Protein AF-A0A552QTM5-F1 (afdb_monomer_lite)

Radius of gyration: 21.97 Å; chains: 1; bounding box: 41×39×56 Å

pLDDT: mean 70.12, std 20.81, range [35.16, 97.5]

Secondary structure (DSSP, 8-state):
--PPPPPPHHHHHHHHHHHHHHHHHS-GGG--HHHHHHHHHHHHHHTT------------S-PPPPTTT-PPPPBPTTSPBPPP-STTSPPTT-------PPP-

Structure (mmCIF, N/CA/C/O backbone):
data_AF-A0A552QTM5-F1
#
_entry.id   AF-A0A552QTM5-F1
#
loop_
_atom_site.group_PDB
_atom_site.id
_atom_site.type_symbol
_atom_site.label_atom_id
_atom_site.label_alt_id
_atom_site.label_comp_id
_atom_site.label_asym_id
_atom_site.label_entity_id
_atom_site.label_seq_id
_atom_site.pdbx_PDB_ins_code
_atom_site.Cartn_x
_atom_site.Cartn_y
_atom_site.Cartn_z
_atom_site.occupancy
_atom_site.B_iso_or_equiv
_atom_site.auth_seq_id
_atom_site.auth_comp_id
_atom_site.auth_asym_id
_atom_site.auth_atom_id
_atom_site.pdbx_PDB_model_num
ATOM 1 N N . MET A 1 1 ? 24.079 13.142 -15.003 1.00 42.62 1 MET A N 1
ATOM 2 C CA . MET A 1 1 ? 23.299 13.399 -13.773 1.00 42.62 1 MET A CA 1
ATOM 3 C C . MET A 1 1 ? 21.904 12.834 -13.983 1.00 42.62 1 MET A C 1
ATOM 5 O O . MET A 1 1 ? 21.129 13.426 -14.718 1.00 42.62 1 MET A O 1
ATOM 9 N N . THR A 1 2 ? 21.609 11.650 -13.451 1.00 56.47 2 THR A N 1
ATOM 10 C CA . THR A 1 2 ? 20.283 11.034 -13.612 1.00 56.47 2 THR A CA 1
ATOM 11 C C . THR A 1 2 ? 19.377 11.615 -12.534 1.00 56.47 2 THR A C 1
ATOM 13 O O . THR A 1 2 ? 19.566 11.317 -11.357 1.00 56.47 2 THR A O 1
ATOM 16 N N . GLY A 1 3 ? 18.450 12.496 -12.919 1.00 54.47 3 GLY A N 1
ATOM 17 C CA . GLY A 1 3 ? 17.392 12.961 -12.021 1.00 54.47 3 GLY A CA 1
ATOM 18 C C . GLY A 1 3 ? 16.557 11.784 -11.494 1.00 54.47 3 GLY A C 1
ATOM 19 O O . GLY A 1 3 ? 16.650 10.678 -12.040 1.00 54.47 3 GLY A O 1
ATOM 20 N N . PRO A 1 4 ? 15.757 11.982 -10.432 1.00 62.19 4 PRO A N 1
ATOM 21 C CA . PRO A 1 4 ? 14.877 10.932 -9.933 1.00 62.19 4 PRO A CA 1
ATOM 22 C C . PRO A 1 4 ? 14.018 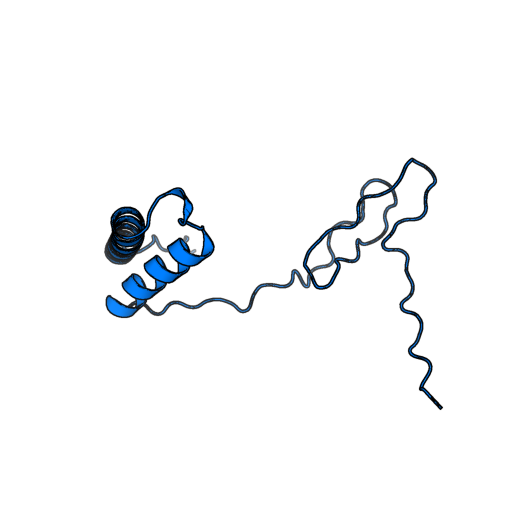10.415 -11.089 1.00 62.19 4 PRO A C 1
ATOM 24 O O . PRO A 1 4 ? 13.348 11.193 -11.770 1.00 62.19 4 PRO A O 1
ATOM 27 N N . ARG A 1 5 ? 14.089 9.105 -11.357 1.00 68.56 5 ARG A N 1
ATOM 28 C CA . ARG A 1 5 ? 13.262 8.496 -12.400 1.00 68.56 5 ARG A CA 1
ATOM 29 C C . ARG A 1 5 ? 11.796 8.706 -12.015 1.00 68.56 5 ARG A C 1
ATOM 31 O O . ARG A 1 5 ? 11.440 8.380 -10.880 1.00 68.56 5 ARG A O 1
ATOM 38 N N . PRO A 1 6 ? 10.962 9.247 -12.916 1.00 73.12 6 PRO A N 1
ATOM 39 C CA . PRO A 1 6 ? 9.547 9.408 -12.635 1.00 73.12 6 PRO A CA 1
ATOM 40 C C . PRO A 1 6 ? 8.933 8.040 -12.341 1.00 73.12 6 PRO A C 1
ATOM 42 O O . PRO A 1 6 ? 9.309 7.031 -12.945 1.00 73.12 6 PRO A O 1
ATOM 45 N N . PHE A 1 7 ? 8.006 8.009 -11.387 1.00 79.88 7 PHE A N 1
ATOM 46 C CA . PHE A 1 7 ? 7.298 6.784 -11.046 1.00 79.88 7 PHE A CA 1
ATOM 47 C C . PHE A 1 7 ? 6.505 6.310 -12.278 1.00 79.88 7 PHE A C 1
ATOM 49 O O . PHE A 1 7 ? 5.810 7.132 -12.884 1.00 79.88 7 PHE A O 1
ATOM 56 N N . PRO A 1 8 ? 6.604 5.035 -12.693 1.00 87.88 8 PRO A N 1
ATOM 57 C CA . PRO A 1 8 ? 5.931 4.566 -13.900 1.00 87.88 8 PRO A CA 1
ATOM 58 C C . PRO A 1 8 ? 4.410 4.772 -13.798 1.00 87.88 8 PRO A C 1
ATOM 60 O O . PRO A 1 8 ? 3.829 4.374 -12.784 1.00 87.88 8 PRO A O 1
ATOM 63 N N . PRO A 1 9 ? 3.730 5.321 -14.825 1.00 91.25 9 PRO A N 1
ATOM 64 C CA . PRO A 1 9 ? 2.282 5.558 -14.776 1.00 91.25 9 PRO A CA 1
ATOM 65 C C . PRO A 1 9 ? 1.464 4.303 -14.438 1.00 91.25 9 PRO A C 1
ATOM 67 O O . PRO A 1 9 ? 0.503 4.370 -13.677 1.00 91.25 9 PRO A O 1
ATOM 70 N N . ALA A 1 10 ? 1.892 3.138 -14.932 1.00 90.56 10 ALA A N 1
ATOM 71 C CA . ALA A 1 10 ? 1.255 1.856 -14.630 1.00 90.56 10 ALA A CA 1
ATOM 72 C C . ALA A 1 10 ? 1.355 1.466 -13.141 1.00 90.56 10 ALA A C 1
ATOM 74 O O . ALA A 1 10 ? 0.413 0.902 -12.589 1.00 90.56 10 ALA A O 1
ATOM 75 N N . ALA A 1 11 ? 2.456 1.809 -12.464 1.00 91.00 11 ALA A N 1
ATOM 76 C CA . ALA A 1 11 ? 2.596 1.583 -11.026 1.00 91.00 11 ALA A CA 1
ATOM 77 C C . ALA A 1 11 ? 1.680 2.520 -10.219 1.00 91.00 11 ALA A C 1
ATOM 79 O O . ALA A 1 11 ? 1.096 2.105 -9.220 1.00 91.00 11 ALA A O 1
ATOM 80 N N . VAL A 1 12 ? 1.501 3.767 -10.675 1.00 92.88 12 VAL A N 1
ATOM 81 C CA . VAL A 1 12 ? 0.544 4.714 -10.074 1.00 92.88 12 VAL A CA 1
ATOM 82 C C . VAL A 1 12 ? -0.890 4.196 -10.203 1.00 92.88 12 VAL A C 1
ATOM 84 O O . VAL A 1 12 ? -1.641 4.242 -9.232 1.00 92.88 12 VAL A O 1
ATOM 87 N N . ALA A 1 13 ? -1.258 3.652 -11.366 1.00 94.56 13 ALA A N 1
ATOM 88 C CA . ALA A 1 13 ? -2.579 3.067 -11.583 1.00 94.56 13 ALA A CA 1
ATOM 89 C C . ALA A 1 13 ? -2.841 1.860 -10.664 1.00 94.56 13 ALA A C 1
ATOM 91 O O . ALA A 1 13 ? -3.910 1.771 -10.065 1.00 94.56 13 ALA A O 1
ATOM 92 N N . ALA A 1 14 ? -1.856 0.970 -10.492 1.00 93.62 14 ALA A N 1
ATOM 93 C CA . ALA A 1 14 ? -1.967 -0.169 -9.578 1.00 93.62 14 ALA A CA 1
ATOM 94 C C . ALA A 1 14 ? -2.115 0.268 -8.107 1.00 93.62 14 ALA A C 1
ATOM 96 O O . ALA A 1 14 ? -2.944 -0.280 -7.382 1.00 93.62 14 ALA A O 1
ATOM 97 N N . LEU A 1 15 ? -1.363 1.290 -7.679 1.00 93.81 15 LEU A N 1
ATOM 98 C CA . LEU A 1 15 ? -1.501 1.890 -6.347 1.00 93.81 15 LEU A CA 1
ATOM 99 C C . LEU A 1 15 ? -2.902 2.470 -6.126 1.00 93.81 15 LEU A C 1
ATOM 101 O O . LEU A 1 15 ? -3.517 2.202 -5.096 1.00 93.81 15 LEU A O 1
ATOM 105 N N . ALA A 1 16 ? -3.403 3.253 -7.085 1.00 95.69 16 ALA A N 1
ATOM 106 C CA . ALA A 1 16 ? -4.731 3.852 -7.005 1.00 95.69 16 ALA A CA 1
ATOM 107 C C . ALA A 1 16 ? -5.820 2.774 -6.917 1.00 95.69 16 ALA A C 1
ATOM 109 O O . ALA A 1 16 ? -6.646 2.821 -6.011 1.00 95.69 16 ALA A O 1
ATOM 110 N N . ALA A 1 17 ? -5.747 1.751 -7.773 1.00 96.19 17 ALA A N 1
ATOM 111 C CA . ALA A 1 17 ? -6.692 0.640 -7.770 1.00 96.19 17 ALA A CA 1
ATOM 112 C C . ALA A 1 17 ? -6.719 -0.109 -6.428 1.00 96.19 17 ALA A C 1
ATOM 114 O O . ALA A 1 17 ? -7.798 -0.383 -5.912 1.00 96.19 17 ALA A O 1
ATOM 115 N N . GLY A 1 18 ? -5.558 -0.391 -5.826 1.00 95.25 18 GLY A N 1
ATOM 116 C CA . GLY A 1 18 ? -5.499 -1.062 -4.524 1.00 95.25 18 GLY A CA 1
ATOM 117 C C . GLY A 1 18 ? -6.051 -0.212 -3.373 1.00 95.25 18 GLY A C 1
ATOM 118 O O . GLY A 1 18 ? -6.683 -0.740 -2.459 1.00 95.25 18 GLY A O 1
ATOM 119 N N . LEU A 1 19 ? -5.847 1.109 -3.415 1.00 97.19 19 LEU A N 1
ATOM 120 C CA . LEU A 1 19 ? -6.413 2.028 -2.422 1.00 97.19 19 LEU A CA 1
ATOM 121 C C . LEU A 1 19 ? -7.927 2.192 -2.579 1.00 97.19 19 LEU A C 1
ATOM 123 O O . LEU A 1 19 ? -8.635 2.259 -1.574 1.00 97.19 19 LEU A O 1
ATOM 127 N N . ASP A 1 20 ? -8.420 2.265 -3.811 1.00 97.50 20 ASP A N 1
ATOM 128 C CA . ASP A 1 20 ? -9.849 2.405 -4.080 1.00 97.50 20 ASP A CA 1
ATOM 129 C C . ASP A 1 20 ? -10.605 1.116 -3.750 1.00 97.50 20 ASP A C 1
ATOM 131 O O . ASP A 1 20 ? -11.634 1.186 -3.080 1.00 97.50 20 ASP A O 1
ATOM 135 N N . ASP A 1 21 ? -10.050 -0.051 -4.091 1.00 96.31 21 ASP A N 1
ATOM 136 C CA . ASP A 1 21 ? -10.574 -1.349 -3.651 1.00 96.31 21 ASP A CA 1
ATOM 137 C C . ASP A 1 21 ? -10.700 -1.393 -2.121 1.00 96.31 21 ASP A C 1
ATOM 139 O O . ASP A 1 21 ? -11.786 -1.622 -1.592 1.00 96.31 21 ASP A O 1
ATOM 143 N N . TYR A 1 22 ? -9.634 -1.031 -1.395 1.00 97.38 22 TYR A N 1
ATOM 144 C CA . TYR A 1 22 ? -9.664 -0.995 0.069 1.00 97.38 22 TYR A CA 1
ATOM 145 C C . TYR A 1 22 ? -10.780 -0.101 0.627 1.00 97.38 22 TYR A C 1
ATOM 147 O O . TYR A 1 22 ? -11.472 -0.486 1.573 1.00 97.38 22 TYR A O 1
ATOM 155 N N . ARG A 1 23 ? -10.964 1.092 0.048 1.00 96.75 23 ARG A N 1
ATOM 156 C CA . ARG A 1 23 ? -11.985 2.056 0.483 1.00 96.75 23 ARG A CA 1
ATOM 157 C C . ARG A 1 23 ? -13.404 1.566 0.228 1.00 96.75 23 ARG A C 1
ATOM 159 O O . ARG A 1 23 ? -14.290 1.886 1.017 1.00 96.75 23 ARG A O 1
ATOM 166 N N . LEU A 1 24 ? -13.613 0.835 -0.864 1.00 97.44 24 LEU A N 1
ATOM 167 C CA . LEU A 1 24 ? -14.918 0.311 -1.257 1.00 97.44 24 LEU A CA 1
ATOM 168 C C . LEU A 1 24 ? -15.299 -0.940 -0.463 1.00 97.44 24 LEU A C 1
ATOM 170 O O . LEU A 1 24 ? -16.471 -1.116 -0.137 1.00 97.44 24 LEU A O 1
ATOM 174 N N . THR A 1 25 ? -14.331 -1.793 -0.119 1.00 97.19 25 THR A N 1
ATOM 175 C CA . THR A 1 25 ? -14.600 -3.056 0.585 1.00 97.19 25 THR A CA 1
ATOM 176 C C . THR A 1 25 ? -14.495 -2.956 2.106 1.00 97.19 25 THR A C 1
ATOM 178 O O . THR A 1 25 ? -14.918 -3.877 2.802 1.00 97.19 25 THR A O 1
ATOM 181 N N . THR A 1 26 ? -13.933 -1.867 2.641 1.00 96.25 26 THR A N 1
ATOM 182 C CA . THR A 1 26 ? -13.699 -1.701 4.085 1.00 96.25 26 THR A CA 1
ATOM 183 C C . THR A 1 26 ? -14.509 -0.527 4.635 1.00 96.25 26 THR A C 1
ATOM 185 O O . THR A 1 26 ? -14.318 0.604 4.180 1.00 96.25 26 THR A O 1
ATOM 188 N N . PRO A 1 27 ? -15.370 -0.723 5.653 1.00 97.06 27 PRO A N 1
ATOM 189 C CA . PRO A 1 27 ? -16.081 0.376 6.302 1.00 97.06 27 PRO A CA 1
ATOM 190 C C . PRO A 1 27 ? -15.122 1.459 6.814 1.00 97.06 27 PRO A C 1
ATOM 192 O O . PRO A 1 27 ? -14.098 1.141 7.414 1.00 97.06 27 PRO A O 1
ATOM 195 N N . ALA A 1 28 ? -15.473 2.739 6.646 1.00 95.06 28 ALA A N 1
ATOM 196 C CA . ALA A 1 28 ? -14.580 3.870 6.939 1.00 95.06 28 ALA A CA 1
ATOM 197 C C . ALA A 1 28 ? -13.976 3.857 8.359 1.00 95.06 28 ALA A C 1
ATOM 199 O O . ALA A 1 28 ? -12.815 4.207 8.540 1.00 95.06 28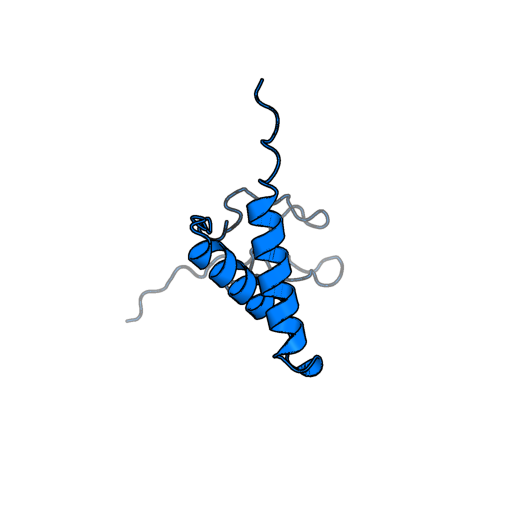 ALA A O 1
ATOM 200 N N . HIS A 1 29 ? -14.730 3.399 9.364 1.00 95.31 29 HIS A N 1
ATOM 201 C CA . HIS A 1 29 ? -14.269 3.316 10.758 1.00 95.31 29 HIS A CA 1
ATOM 202 C C . HIS A 1 29 ? -13.258 2.183 11.021 1.00 95.31 29 HIS A C 1
ATOM 204 O O . HIS A 1 29 ? -12.648 2.145 12.085 1.00 95.31 29 HIS A O 1
ATOM 210 N N . GLN A 1 30 ? -13.089 1.263 10.071 1.00 96.19 30 GLN A N 1
ATOM 211 C CA . GLN A 1 30 ? -12.113 0.168 10.110 1.00 96.19 30 GLN A CA 1
ATOM 212 C C . GLN A 1 30 ? -10.925 0.438 9.178 1.00 96.19 30 GLN A C 1
ATOM 214 O O . GLN A 1 30 ? -9.980 -0.350 9.139 1.00 96.19 30 GLN A O 1
ATOM 219 N N . GLN A 1 31 ? -10.956 1.543 8.422 1.00 95.25 31 GLN A N 1
ATOM 220 C CA . GLN A 1 31 ? -9.880 1.890 7.508 1.00 95.25 31 GLN A CA 1
ATOM 221 C C . GLN A 1 31 ? -8.651 2.376 8.282 1.00 95.25 31 GLN A C 1
ATOM 223 O O . GLN A 1 31 ? -8.728 3.328 9.058 1.00 95.25 31 GLN A O 1
ATOM 228 N N . THR A 1 32 ? -7.495 1.747 8.053 1.00 95.19 32 THR A N 1
ATOM 229 C CA . THR A 1 32 ? -6.225 2.147 8.675 1.00 95.19 32 THR A CA 1
ATOM 230 C C . THR A 1 32 ? -5.147 2.412 7.622 1.00 95.19 32 THR A C 1
ATOM 232 O O . THR A 1 32 ? -5.131 1.759 6.575 1.00 95.19 32 THR A O 1
ATOM 235 N N . PRO A 1 33 ? -4.191 3.325 7.887 1.00 92.19 33 PRO A N 1
ATOM 236 C CA . PRO A 1 33 ? -3.078 3.568 6.969 1.00 92.19 33 PRO A CA 1
ATOM 237 C C . PRO A 1 33 ? -2.221 2.326 6.693 1.00 92.19 33 PRO A C 1
ATOM 239 O O . PRO A 1 33 ? -1.698 2.175 5.592 1.00 92.19 33 PRO A O 1
ATOM 242 N N . ALA A 1 34 ? -2.072 1.439 7.682 1.00 89.50 34 ALA A N 1
ATOM 243 C CA . ALA A 1 34 ? -1.281 0.218 7.547 1.00 89.50 34 ALA A CA 1
ATOM 244 C C . ALA A 1 34 ? -1.918 -0.760 6.550 1.00 89.50 34 ALA A C 1
ATOM 246 O O . ALA A 1 34 ? -1.247 -1.243 5.641 1.00 89.50 34 ALA A O 1
ATOM 247 N N . GLU A 1 35 ? -3.224 -0.989 6.675 1.00 90.38 35 GLU A N 1
ATOM 248 C CA . GLU A 1 35 ? -3.962 -1.886 5.785 1.00 90.38 35 GLU A CA 1
ATOM 249 C C . GLU A 1 35 ? -4.126 -1.306 4.376 1.00 90.38 35 GLU A C 1
ATOM 251 O O . GLU A 1 35 ? -3.990 -2.036 3.397 1.00 90.38 35 GLU A O 1
ATOM 256 N N . ALA A 1 36 ? -4.301 0.013 4.249 1.00 93.06 36 ALA A N 1
ATOM 257 C CA . ALA A 1 36 ? -4.280 0.685 2.951 1.00 93.06 36 ALA A CA 1
ATOM 258 C C . ALA A 1 36 ? -2.932 0.489 2.229 1.00 93.06 36 ALA A C 1
ATOM 260 O O . ALA A 1 36 ? -2.898 0.163 1.041 1.00 93.06 36 ALA A O 1
ATOM 261 N N . ALA A 1 37 ? -1.813 0.634 2.951 1.00 91.94 37 ALA A N 1
ATOM 262 C CA . ALA A 1 37 ? -0.480 0.389 2.403 1.00 91.94 37 ALA A CA 1
ATOM 263 C C . ALA A 1 37 ? -0.274 -1.084 2.017 1.00 91.94 37 ALA A C 1
ATOM 265 O O . ALA A 1 37 ? 0.303 -1.364 0.965 1.00 91.94 37 ALA A O 1
ATOM 266 N N . ARG A 1 38 ? -0.779 -2.023 2.830 1.00 91.56 38 ARG A N 1
ATOM 267 C CA . ARG A 1 38 ? -0.750 -3.459 2.521 1.00 91.56 38 ARG A CA 1
ATOM 268 C C . ARG A 1 38 ? -1.518 -3.764 1.234 1.00 91.56 38 ARG A C 1
ATOM 270 O O . ARG A 1 38 ? -0.965 -4.405 0.346 1.00 91.56 38 ARG A O 1
ATOM 277 N N . ARG A 1 39 ? -2.745 -3.253 1.091 1.00 93.38 39 ARG A N 1
ATOM 278 C CA . ARG A 1 39 ? -3.574 -3.487 -0.102 1.00 93.38 39 ARG A CA 1
ATOM 279 C C . ARG A 1 39 ? -2.943 -2.914 -1.368 1.00 93.38 39 ARG A C 1
ATOM 281 O O . ARG A 1 39 ? -2.901 -3.575 -2.402 1.00 93.38 39 ARG A O 1
ATOM 288 N N . ALA A 1 40 ? -2.378 -1.714 -1.274 1.00 93.25 40 ALA A N 1
ATOM 289 C CA . ALA A 1 40 ? -1.647 -1.102 -2.376 1.00 93.25 40 ALA A CA 1
ATOM 290 C C . ALA A 1 40 ? -0.408 -1.929 -2.784 1.00 93.25 40 ALA A C 1
ATOM 292 O O . ALA A 1 40 ? -0.122 -2.075 -3.974 1.00 93.25 40 ALA A O 1
ATOM 293 N N . ALA A 1 41 ? 0.304 -2.518 -1.816 1.00 91.69 41 ALA A N 1
ATOM 294 C CA . ALA A 1 41 ? 1.431 -3.410 -2.088 1.00 91.69 41 ALA A CA 1
ATOM 295 C C . ALA A 1 41 ? 0.997 -4.714 -2.781 1.00 91.69 41 ALA A C 1
ATOM 297 O O . ALA A 1 41 ? 1.663 -5.146 -3.718 1.00 91.69 41 ALA A O 1
ATOM 298 N N . GLU A 1 42 ? -0.129 -5.312 -2.381 1.00 93.06 42 GLU A N 1
ATOM 299 C CA . GLU A 1 42 ? -0.686 -6.513 -3.030 1.00 93.06 42 GLU A CA 1
ATOM 300 C C . GLU A 1 42 ? -0.996 -6.278 -4.510 1.00 93.06 42 GLU A C 1
ATOM 302 O O . GLU A 1 42 ? -0.661 -7.110 -5.358 1.00 93.06 42 GLU A O 1
ATOM 307 N N . TYR A 1 43 ? -1.582 -5.125 -4.836 1.00 94.19 43 TYR A N 1
ATOM 308 C CA . TYR A 1 43 ? -1.885 -4.751 -6.217 1.00 94.19 43 TYR A CA 1
ATOM 309 C C . TYR A 1 43 ? -0.621 -4.512 -7.040 1.00 94.19 43 TYR A C 1
ATOM 311 O O . TYR A 1 43 ? -0.540 -4.956 -8.185 1.00 94.19 43 TYR A O 1
ATOM 319 N N . LEU A 1 44 ? 0.389 -3.859 -6.460 1.00 93.00 44 LEU A N 1
ATOM 320 C CA . LEU A 1 44 ? 1.686 -3.688 -7.110 1.00 93.00 44 LEU A CA 1
ATOM 321 C C . LEU A 1 44 ? 2.337 -5.038 -7.432 1.00 93.00 44 LEU A C 1
ATOM 323 O O . LEU A 1 44 ? 2.724 -5.259 -8.578 1.00 93.00 44 LEU A O 1
ATOM 327 N N . VAL A 1 45 ? 2.402 -5.952 -6.460 1.00 92.69 45 VAL A N 1
ATOM 328 C CA . VAL A 1 45 ? 2.971 -7.296 -6.658 1.00 92.69 45 VAL A CA 1
ATOM 329 C C . VAL A 1 45 ? 2.192 -8.074 -7.718 1.00 92.69 45 VAL A C 1
ATOM 331 O O . VAL A 1 45 ? 2.798 -8.656 -8.616 1.00 92.69 45 VAL A O 1
ATOM 334 N N . SER A 1 46 ? 0.858 -8.031 -7.673 1.00 91.69 46 SER A N 1
ATOM 335 C CA . SER A 1 46 ? -0.004 -8.706 -8.655 1.00 91.69 46 SER A CA 1
ATOM 336 C C . SER A 1 46 ? 0.167 -8.146 -10.071 1.00 91.69 46 SER A C 1
ATOM 338 O O . SER A 1 46 ? 0.083 -8.887 -11.045 1.00 91.69 46 SER A O 1
ATOM 340 N N . ALA A 1 47 ? 0.468 -6.851 -10.195 1.00 91.00 47 ALA A N 1
ATOM 341 C CA . ALA A 1 47 ? 0.797 -6.198 -11.460 1.00 91.00 47 ALA A CA 1
ATOM 342 C C . ALA A 1 47 ? 2.266 -6.402 -11.901 1.00 91.00 47 ALA A C 1
ATOM 344 O O . ALA A 1 47 ? 2.705 -5.784 -12.870 1.00 91.00 47 ALA A O 1
ATOM 345 N N . GLY A 1 48 ? 3.030 -7.255 -11.207 1.00 91.69 48 GLY A N 1
ATOM 346 C CA . GLY A 1 48 ? 4.409 -7.609 -11.554 1.00 91.69 48 GLY A CA 1
ATOM 347 C C . GLY A 1 48 ? 5.477 -6.657 -11.008 1.00 91.69 48 GLY A C 1
ATOM 348 O O . GLY A 1 48 ? 6.643 -6.761 -11.390 1.00 91.69 48 GLY A O 1
ATOM 349 N N . TRP A 1 49 ? 5.117 -5.730 -10.118 1.00 90.19 49 TRP A N 1
ATOM 350 C CA . TRP A 1 49 ? 6.074 -4.815 -9.501 1.00 90.19 49 TRP A CA 1
ATOM 351 C C . TRP A 1 49 ? 6.723 -5.446 -8.273 1.00 90.19 49 TRP A C 1
ATOM 353 O O . TRP A 1 49 ? 6.055 -5.838 -7.317 1.00 90.19 49 TRP A O 1
ATOM 363 N N . ALA A 1 50 ? 8.054 -5.470 -8.257 1.00 82.94 50 ALA A N 1
ATOM 364 C CA . ALA 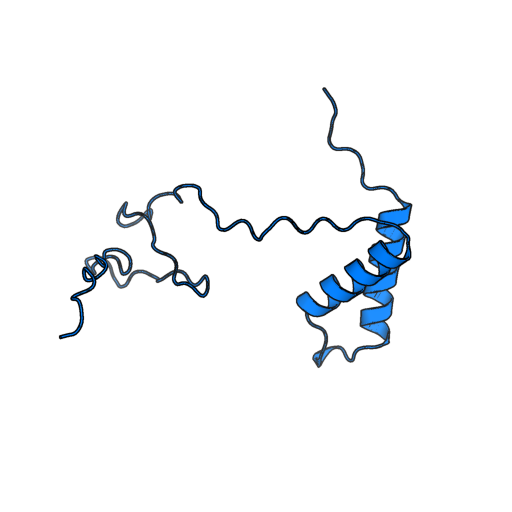A 1 50 ? 8.799 -5.814 -7.056 1.00 82.94 50 ALA A CA 1
ATOM 365 C C . ALA A 1 50 ? 8.669 -4.686 -6.020 1.00 82.94 50 ALA A C 1
ATOM 367 O O . ALA A 1 50 ? 9.110 -3.557 -6.250 1.00 82.94 50 ALA A O 1
ATOM 368 N N . VAL A 1 51 ? 8.089 -4.996 -4.860 1.00 72.94 51 VAL A N 1
ATOM 369 C CA . VAL A 1 51 ? 8.008 -4.066 -3.730 1.00 72.94 51 VAL A CA 1
ATOM 370 C C . VAL A 1 51 ? 9.207 -4.308 -2.821 1.00 72.94 51 VAL A C 1
ATOM 372 O O . VAL A 1 51 ? 9.231 -5.245 -2.027 1.00 72.94 51 VAL A O 1
ATOM 375 N N . HIS A 1 52 ? 10.224 -3.457 -2.932 1.00 75.06 52 HIS A N 1
ATOM 376 C CA . HIS A 1 52 ? 11.330 -3.457 -1.982 1.00 75.06 52 HIS A CA 1
ATOM 377 C C . HIS A 1 52 ? 10.947 -2.610 -0.766 1.00 75.06 52 HIS A C 1
ATOM 379 O O . HIS A 1 52 ? 11.012 -1.381 -0.811 1.00 75.06 52 HIS A O 1
ATOM 385 N N . ILE A 1 53 ? 10.581 -3.261 0.338 1.00 65.12 53 ILE A N 1
ATOM 386 C CA . ILE A 1 53 ? 10.471 -2.594 1.637 1.00 65.12 53 ILE A CA 1
ATOM 387 C C . ILE A 1 53 ? 11.887 -2.550 2.216 1.00 65.12 53 ILE A C 1
ATOM 389 O O . ILE A 1 53 ? 12.393 -3.598 2.622 1.00 65.12 53 ILE A O 1
ATOM 393 N N . PRO A 1 54 ? 12.572 -1.388 2.242 1.00 57.34 54 PRO A N 1
ATOM 394 C CA . PRO A 1 54 ? 13.843 -1.322 2.938 1.00 57.34 54 PRO A CA 1
ATOM 395 C C . P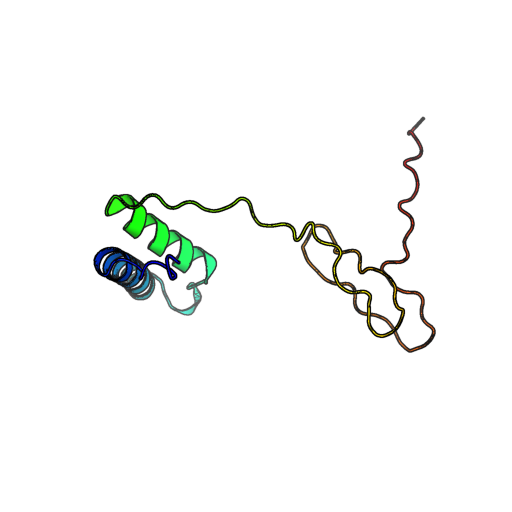RO A 1 54 ? 13.604 -1.717 4.398 1.00 57.34 54 PRO A C 1
ATOM 397 O O . PRO A 1 54 ? 12.588 -1.297 4.969 1.00 57.34 54 PRO A O 1
ATOM 400 N N . PRO A 1 55 ? 14.499 -2.515 5.012 1.00 60.81 55 PRO A N 1
ATOM 401 C CA . PRO A 1 55 ? 14.408 -2.791 6.437 1.00 60.81 55 PRO A CA 1
ATOM 402 C C . PRO A 1 55 ? 14.238 -1.451 7.136 1.00 60.81 55 PRO A C 1
ATOM 404 O O . PRO A 1 55 ? 14.968 -0.506 6.819 1.00 60.81 55 PRO A O 1
ATOM 407 N N . ARG A 1 56 ? 13.204 -1.347 7.985 1.00 53.88 56 ARG A N 1
ATOM 408 C CA . ARG A 1 56 ? 12.818 -0.107 8.665 1.00 53.88 56 ARG A CA 1
ATOM 409 C C . ARG A 1 56 ? 14.097 0.590 9.084 1.00 53.88 56 ARG A C 1
ATOM 411 O O . ARG A 1 56 ? 14.829 0.042 9.905 1.00 53.88 56 ARG A O 1
ATOM 418 N N . ALA A 1 57 ? 14.381 1.748 8.489 1.00 51.69 57 ALA A N 1
ATOM 419 C CA . ALA A 1 57 ? 15.527 2.534 8.890 1.00 51.69 57 ALA A CA 1
ATOM 420 C C . ALA A 1 57 ? 15.264 2.931 10.341 1.00 51.69 57 ALA A C 1
ATOM 422 O O . ALA A 1 57 ? 14.576 3.910 10.626 1.00 51.69 57 ALA A O 1
ATOM 423 N N . VAL A 1 58 ? 15.762 2.128 11.281 1.00 51.31 58 VAL A N 1
ATOM 424 C CA . VAL A 1 58 ? 16.122 2.640 12.588 1.00 51.31 58 VAL A CA 1
ATOM 425 C C . VAL A 1 58 ? 17.085 3.760 12.229 1.00 51.31 58 VAL A C 1
ATOM 427 O O . VAL A 1 58 ? 18.070 3.480 11.546 1.00 51.31 58 VAL A O 1
ATOM 430 N N . PRO A 1 59 ? 16.780 5.029 12.534 1.00 53.44 59 PRO A N 1
ATOM 431 C CA . PRO A 1 59 ? 17.713 6.096 12.244 1.00 53.44 59 PRO A CA 1
ATOM 432 C C . PRO A 1 59 ? 18.973 5.803 13.057 1.00 53.44 59 PRO A C 1
ATOM 434 O O . PRO A 1 59 ? 19.017 6.062 14.254 1.00 53.44 59 PRO A O 1
ATOM 437 N N . SER A 1 60 ? 19.956 5.190 12.406 1.00 47.78 60 SER A N 1
ATOM 438 C CA . SER A 1 60 ? 21.256 4.807 12.952 1.00 47.78 60 SER A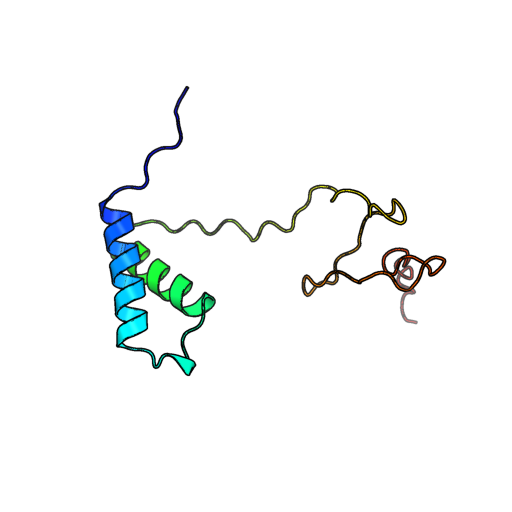 CA 1
ATOM 439 C C . SER A 1 60 ? 22.234 5.982 12.936 1.00 47.78 60 SER A C 1
ATOM 441 O O . SER A 1 60 ? 23.350 5.875 13.431 1.00 47.78 60 SER A O 1
ATOM 443 N N . GLY A 1 61 ? 21.806 7.135 12.412 1.00 50.41 61 GLY A N 1
ATOM 444 C CA . GLY A 1 61 ? 22.525 8.390 12.561 1.00 50.41 61 GLY A CA 1
ATOM 445 C C . GLY A 1 61 ? 22.349 8.975 13.969 1.00 50.41 61 GLY A C 1
ATOM 446 O O . GLY A 1 61 ? 21.252 8.893 14.533 1.00 50.41 61 GLY A O 1
ATOM 447 N N . PRO A 1 62 ? 23.385 9.619 14.541 1.00 52.47 62 PRO A N 1
ATOM 448 C CA . PRO A 1 62 ? 23.232 10.364 15.783 1.00 52.47 62 PRO A CA 1
ATOM 449 C C . PRO A 1 62 ? 22.185 11.464 15.569 1.00 52.47 62 PRO A C 1
ATOM 451 O O . PRO A 1 62 ? 22.402 12.411 14.812 1.00 52.47 62 PRO A O 1
ATOM 454 N N . ARG A 1 63 ? 21.017 11.337 16.211 1.00 55.22 63 ARG A N 1
ATOM 455 C CA . ARG A 1 63 ? 20.010 12.406 16.195 1.00 55.22 63 ARG A CA 1
ATOM 456 C C . ARG A 1 63 ? 20.602 13.665 16.830 1.00 55.22 63 ARG A C 1
ATOM 458 O O . ARG A 1 63 ? 21.407 13.576 17.761 1.00 55.22 63 ARG A O 1
ATOM 465 N N . ARG A 1 64 ? 20.185 14.834 16.323 1.00 53.66 64 ARG A N 1
ATOM 466 C CA . ARG A 1 64 ? 20.602 16.139 16.855 1.00 53.66 64 ARG A CA 1
ATOM 467 C C . ARG A 1 64 ? 20.387 16.174 18.378 1.00 53.66 64 ARG A C 1
ATOM 469 O O . ARG A 1 64 ? 19.369 15.654 18.847 1.00 53.66 64 ARG A O 1
ATOM 476 N N . PRO A 1 65 ? 21.330 16.749 19.141 1.00 59.19 65 PRO A N 1
ATOM 477 C CA . PRO A 1 65 ? 21.188 16.879 20.584 1.00 59.19 65 PRO A CA 1
ATOM 478 C C . PRO A 1 65 ? 19.910 17.650 20.928 1.00 59.19 65 PRO A C 1
ATOM 480 O O . PRO A 1 65 ? 19.462 18.504 20.160 1.00 59.19 65 PRO A O 1
ATOM 483 N N . CYS A 1 66 ? 19.306 17.335 22.075 1.00 54.84 66 CYS A N 1
ATOM 484 C CA . CYS A 1 66 ? 18.158 18.087 22.566 1.00 54.84 66 CYS A CA 1
ATOM 485 C C . CYS A 1 66 ? 18.517 19.587 22.643 1.00 54.84 66 CYS A C 1
ATOM 487 O O . CYS A 1 66 ? 19.530 19.913 23.262 1.00 54.84 66 CYS A O 1
ATOM 489 N N . PRO A 1 67 ? 17.709 20.509 22.087 1.00 53.38 67 PRO A N 1
ATOM 490 C CA . PRO A 1 67 ? 18.017 21.942 22.126 1.00 53.38 67 PRO A CA 1
ATOM 491 C C . PRO A 1 67 ? 17.960 22.541 23.542 1.00 53.38 67 PRO A C 1
ATOM 493 O O . PRO A 1 67 ? 18.409 23.661 23.737 1.00 53.38 67 PRO A O 1
ATOM 496 N N . VAL A 1 68 ? 17.418 21.803 24.521 1.00 52.31 68 VAL A N 1
ATOM 497 C CA . VAL A 1 68 ? 17.269 22.250 25.917 1.00 52.31 68 VAL A CA 1
ATOM 498 C C . VAL A 1 68 ? 18.436 21.797 26.801 1.00 52.31 68 VAL A C 1
ATOM 500 O O . VAL A 1 68 ? 18.900 22.566 27.630 1.00 52.31 68 VAL A O 1
ATOM 503 N N . CYS A 1 69 ? 18.922 20.561 26.645 1.00 60.31 69 CYS A N 1
ATOM 504 C CA . CYS A 1 69 ? 19.934 19.978 27.544 1.00 60.31 69 CYS A CA 1
ATOM 505 C C . CYS A 1 69 ? 21.171 19.410 26.834 1.00 60.31 69 CYS A C 1
ATOM 507 O O . CYS A 1 69 ? 21.940 18.681 27.455 1.00 60.31 69 CYS A O 1
ATOM 509 N N . THR A 1 70 ? 21.288 19.629 25.519 1.00 57.97 70 THR A N 1
ATOM 510 C CA . THR A 1 70 ? 22.366 19.159 24.624 1.00 57.97 70 THR A CA 1
ATOM 511 C C . THR A 1 70 ? 22.658 17.647 24.625 1.00 57.97 70 THR A C 1
ATOM 513 O O . THR A 1 70 ? 23.527 17.175 23.894 1.00 57.97 70 THR A O 1
ATOM 516 N N . THR A 1 71 ? 21.877 16.844 25.351 1.00 56.53 71 THR A N 1
ATOM 517 C CA . THR A 1 71 ? 22.057 15.391 25.468 1.00 56.53 71 THR A CA 1
ATOM 518 C C . THR A 1 71 ? 21.385 14.661 24.296 1.00 56.53 71 THR A C 1
ATOM 520 O O . THR A 1 71 ? 20.308 15.055 23.829 1.00 56.53 71 THR A O 1
ATOM 523 N N . ARG A 1 72 ? 22.021 13.592 23.788 1.00 55.03 72 ARG A N 1
ATOM 524 C CA . ARG A 1 72 ? 21.478 12.739 22.713 1.00 55.03 72 ARG A CA 1
ATOM 525 C C . ARG A 1 72 ? 20.254 11.974 23.236 1.00 55.03 72 ARG A C 1
ATOM 527 O O . ARG A 1 72 ? 20.336 11.282 24.243 1.00 55.03 72 ARG A O 1
ATOM 534 N N . GLN A 1 73 ? 19.107 12.120 22.575 1.00 55.88 73 GLN A N 1
ATOM 535 C CA . GLN A 1 73 ? 17.841 11.535 23.031 1.00 55.88 73 GLN A CA 1
ATOM 536 C C . GLN A 1 73 ? 17.829 10.009 22.830 1.00 55.88 73 GLN A C 1
ATOM 538 O O . GLN A 1 73 ? 17.864 9.544 21.691 1.00 55.88 73 GLN A O 1
ATOM 543 N N . LEU A 1 74 ? 17.726 9.233 23.915 1.00 54.94 74 LEU A N 1
ATOM 544 C CA . LEU A 1 74 ? 17.436 7.796 23.848 1.00 54.94 74 LEU A CA 1
ATOM 545 C C . LEU A 1 74 ? 15.946 7.566 23.543 1.00 54.94 74 LEU A C 1
ATOM 547 O O . LEU A 1 74 ? 15.061 8.012 24.277 1.00 54.94 74 LEU A O 1
ATOM 551 N N . VAL A 1 75 ? 15.672 6.866 22.441 1.00 53.34 75 VAL A N 1
ATOM 552 C CA . VAL A 1 75 ? 14.329 6.408 22.056 1.00 53.34 75 VAL A CA 1
ATOM 553 C C . VAL A 1 75 ? 14.031 5.109 22.806 1.00 53.34 75 VAL A C 1
ATOM 555 O O . VAL A 1 75 ? 14.895 4.240 22.910 1.00 53.34 75 VAL A O 1
ATOM 558 N N . ARG A 1 76 ? 12.806 4.943 23.316 1.00 52.34 76 ARG A N 1
ATOM 559 C CA . ARG A 1 76 ? 12.350 3.634 23.812 1.00 52.34 76 ARG A CA 1
ATOM 560 C C . ARG A 1 76 ? 12.268 2.620 22.648 1.00 52.34 76 ARG A C 1
ATOM 562 O O . ARG A 1 76 ? 12.033 3.033 21.513 1.00 52.34 76 ARG A O 1
ATOM 569 N N . PRO A 1 77 ? 12.332 1.300 22.898 1.00 46.94 77 PRO A N 1
ATOM 570 C CA . PRO A 1 77 ? 12.146 0.276 21.856 1.00 46.94 77 PRO A CA 1
ATOM 571 C C . PRO A 1 77 ? 10.834 0.412 21.059 1.00 46.94 77 PRO A C 1
ATOM 573 O O . PRO A 1 77 ? 10.758 0.019 19.900 1.00 46.94 77 PRO A O 1
ATOM 576 N N . ASN A 1 78 ? 9.809 1.037 21.648 1.00 49.50 78 ASN A N 1
ATOM 577 C CA . ASN A 1 78 ? 8.516 1.312 21.017 1.00 49.50 78 ASN A CA 1
ATOM 578 C C . ASN A 1 78 ? 8.473 2.610 20.174 1.00 49.50 78 ASN A C 1
ATOM 580 O O . ASN A 1 78 ? 7.403 3.023 19.734 1.00 49.50 78 ASN A O 1
ATOM 584 N N . GLY A 1 79 ? 9.605 3.286 19.958 1.00 51.31 79 GLY A N 1
ATOM 5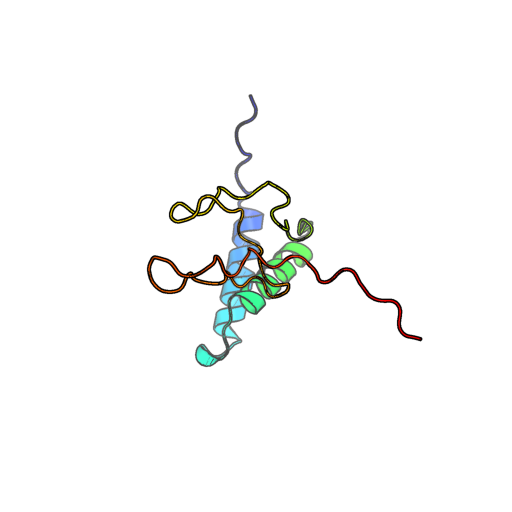85 C CA . GLY A 1 79 ? 9.686 4.485 19.118 1.00 51.31 79 GLY A CA 1
ATOM 586 C C . GLY A 1 79 ? 9.222 5.788 19.777 1.00 51.31 79 GLY A C 1
ATOM 587 O O . GLY A 1 79 ? 9.253 6.832 19.127 1.00 51.31 79 GLY A O 1
ATOM 588 N N . GLN A 1 80 ? 8.811 5.768 21.049 1.00 53.94 80 GLN A N 1
ATOM 589 C CA . GLN A 1 80 ? 8.379 6.976 21.755 1.00 53.94 80 GLN A CA 1
ATOM 590 C C . GLN A 1 80 ? 9.574 7.794 22.269 1.00 53.94 80 GLN A C 1
ATOM 592 O O . GLN A 1 80 ? 10.505 7.261 22.882 1.00 53.94 80 GLN A O 1
ATOM 597 N N . LEU A 1 81 ? 9.512 9.113 22.060 1.00 55.62 81 LEU A N 1
ATOM 598 C CA . LEU A 1 81 ? 10.432 10.086 22.651 1.00 55.62 81 LEU A CA 1
ATOM 599 C C . LEU A 1 81 ? 10.005 10.384 24.094 1.00 55.62 81 LEU A C 1
ATOM 601 O O . LEU A 1 81 ? 8.837 10.685 24.346 1.00 55.62 81 LEU A O 1
ATOM 605 N N . ARG A 1 82 ? 10.940 10.344 25.051 1.00 56.81 82 ARG A N 1
ATOM 606 C CA . ARG A 1 82 ? 10.672 10.848 26.406 1.00 56.81 82 ARG A CA 1
ATOM 607 C C . ARG A 1 82 ? 10.720 12.384 26.378 1.00 56.81 82 ARG A C 1
ATOM 609 O O . ARG A 1 82 ? 11.726 12.955 25.965 1.00 56.81 82 ARG A O 1
ATOM 616 N N . LYS A 1 83 ? 9.636 13.051 26.790 1.00 56.38 83 LYS A N 1
ATOM 617 C CA . LYS A 1 83 ? 9.596 14.517 26.952 1.00 56.38 83 LYS A CA 1
ATOM 618 C C . LYS A 1 83 ? 10.370 14.922 28.210 1.00 56.38 83 LYS A C 1
ATOM 620 O O . LYS A 1 83 ? 10.330 14.199 29.202 1.00 56.38 83 LYS A O 1
ATOM 625 N N . HIS A 1 84 ? 11.050 16.066 28.170 1.00 55.31 84 HIS A N 1
ATOM 626 C CA . HIS A 1 84 ? 11.624 16.676 29.371 1.00 55.31 84 HIS A CA 1
ATOM 627 C C . HIS A 1 84 ? 10.528 17.075 30.368 1.00 55.31 84 HIS A C 1
ATOM 629 O O . HIS A 1 84 ? 9.427 17.447 29.960 1.00 55.31 84 HIS A O 1
ATOM 635 N N . GLY A 1 85 ? 10.860 17.014 31.662 1.00 53.53 85 GLY A N 1
ATOM 636 C CA . GLY A 1 85 ? 10.131 17.740 32.705 1.00 53.53 85 GLY A CA 1
ATOM 637 C C . GLY A 1 85 ? 10.430 19.246 32.662 1.00 53.53 85 GLY A C 1
ATOM 638 O O . GLY A 1 85 ? 11.000 19.743 31.690 1.00 53.53 85 GLY A O 1
ATOM 639 N N . ALA A 1 86 ? 10.055 19.974 33.716 1.00 54.84 86 ALA A N 1
ATOM 640 C CA . ALA A 1 86 ? 10.314 21.411 33.841 1.00 54.84 86 ALA A CA 1
ATOM 641 C C . ALA A 1 86 ? 11.831 21.753 33.788 1.00 54.84 86 ALA A C 1
ATOM 643 O O . ALA A 1 86 ? 12.673 20.861 33.954 1.00 54.84 86 ALA A O 1
ATOM 644 N N . PRO A 1 87 ? 12.214 23.022 33.543 1.00 51.97 87 PRO A N 1
ATOM 645 C CA . PRO A 1 87 ? 13.616 23.445 33.564 1.00 51.97 87 PRO A CA 1
ATOM 646 C C . PRO A 1 87 ? 14.312 23.024 34.868 1.00 51.97 87 PRO A C 1
ATOM 648 O O . PRO A 1 87 ? 13.759 23.207 35.947 1.00 51.97 87 PRO A O 1
ATOM 651 N N . GLY A 1 88 ? 15.506 22.431 34.767 1.00 55.47 88 GLY A N 1
ATOM 652 C CA . GLY A 1 88 ? 16.250 21.894 35.916 1.00 55.47 88 GLY A CA 1
ATOM 653 C C . GLY A 1 88 ? 16.017 20.406 36.212 1.00 55.47 88 GLY A C 1
ATOM 654 O O . GLY A 1 88 ? 16.766 19.829 36.995 1.00 55.47 88 GLY A O 1
ATOM 655 N N . HIS A 1 89 ? 15.052 19.744 35.561 1.00 55.38 89 HIS A N 1
ATOM 656 C CA . HIS A 1 89 ? 14.900 18.290 35.677 1.00 55.38 89 HIS A CA 1
ATOM 657 C C . HIS A 1 89 ? 15.906 17.528 34.794 1.00 55.38 89 HIS A C 1
ATOM 659 O O . HIS A 1 89 ? 16.148 17.928 33.647 1.00 55.38 89 HIS A O 1
ATOM 665 N N . PRO A 1 90 ? 16.457 16.397 35.282 1.00 55.94 90 PRO A N 1
ATOM 666 C CA . PRO A 1 90 ? 17.397 15.583 34.520 1.00 55.94 90 PRO A CA 1
ATOM 667 C C . PRO A 1 90 ? 16.765 15.088 33.216 1.00 55.94 90 PRO A C 1
ATOM 669 O O . PRO A 1 90 ? 15.569 14.783 33.151 1.00 55.94 90 PRO A O 1
ATOM 672 N N . CYS A 1 91 ? 17.575 15.007 32.157 1.00 54.41 91 CYS A N 1
ATOM 673 C CA . CYS A 1 91 ? 17.112 14.466 30.887 1.00 54.41 91 CYS A CA 1
ATOM 674 C C . CYS A 1 91 ? 16.657 13.018 31.105 1.00 54.41 91 CYS A C 1
ATOM 676 O O . CYS A 1 91 ? 17.426 12.197 31.606 1.00 54.41 91 CYS A O 1
ATOM 678 N N . PRO A 1 92 ? 15.440 12.645 30.684 1.00 54.97 92 PRO A N 1
ATOM 679 C CA . PRO A 1 92 ? 14.963 11.276 30.846 1.00 54.97 92 PRO A CA 1
ATOM 680 C C . PRO A 1 92 ? 15.736 10.264 29.976 1.00 54.97 92 PRO A C 1
ATOM 682 O O . PRO A 1 92 ? 15.475 9.062 30.074 1.00 54.97 92 PRO A O 1
ATOM 685 N N . GLY A 1 93 ? 16.640 10.754 29.115 1.00 50.03 93 GLY A N 1
ATOM 686 C CA . GLY A 1 93 ? 17.619 10.000 28.335 1.00 50.03 93 GLY A CA 1
ATOM 687 C C . GLY A 1 93 ? 19.030 9.950 28.942 1.00 50.03 93 GLY A C 1
ATOM 688 O O . GLY A 1 93 ? 19.908 9.402 28.301 1.00 50.03 93 GLY A O 1
ATOM 689 N N . SER A 1 94 ? 19.277 10.478 30.145 1.00 48.03 94 SER A N 1
ATOM 690 C CA . SER A 1 94 ? 20.573 10.333 30.841 1.00 48.03 94 SER A CA 1
ATOM 691 C C . SER A 1 94 ? 20.703 9.016 31.613 1.00 48.03 94 SER A C 1
ATOM 693 O O . SER A 1 94 ? 21.642 8.855 32.384 1.00 48.03 94 SER A O 1
ATOM 695 N N . GLY A 1 95 ? 19.759 8.084 31.445 1.00 42.97 95 GLY A N 1
ATOM 696 C CA . GLY A 1 95 ? 19.863 6.768 32.059 1.00 42.97 95 GLY A CA 1
ATOM 697 C C . GLY A 1 95 ? 21.051 6.022 31.469 1.00 42.97 95 GLY A C 1
ATOM 698 O O . GLY A 1 95 ? 20.968 5.536 30.342 1.00 42.97 95 GLY A O 1
ATOM 699 N N . SER A 1 96 ? 22.135 5.924 32.236 1.00 41.59 96 SER A N 1
ATOM 700 C CA . SER A 1 96 ? 23.069 4.809 32.152 1.00 41.59 96 SER A CA 1
ATOM 701 C C . SER A 1 96 ? 22.227 3.537 32.080 1.00 41.59 96 SER A C 1
ATOM 703 O O . SER A 1 96 ? 21.311 3.362 32.890 1.00 41.59 96 SER A O 1
ATOM 705 N N . LEU A 1 97 ? 22.480 2.666 31.101 1.00 40.19 97 LEU A N 1
ATOM 706 C CA . LEU A 1 97 ? 22.041 1.281 31.248 1.00 40.19 97 LEU A CA 1
ATOM 707 C C . LEU A 1 97 ? 22.578 0.825 32.615 1.00 40.19 97 LEU A C 1
ATOM 709 O O . LEU A 1 97 ? 23.769 1.048 32.850 1.00 40.19 97 LEU A O 1
ATOM 713 N N . PRO A 1 98 ? 21.773 0.263 33.535 1.00 39.72 98 PRO A N 1
ATOM 714 C CA . PRO A 1 98 ? 22.387 -0.552 34.563 1.00 39.72 98 PRO A CA 1
ATOM 715 C C . PRO A 1 98 ? 23.172 -1.620 33.803 1.00 39.72 98 PRO A C 1
ATOM 717 O O . PRO A 1 98 ? 22.616 -2.343 32.968 1.00 39.72 98 PRO A O 1
ATOM 720 N N . GLU A 1 99 ? 24.487 -1.608 34.003 1.00 38.66 99 GLU A N 1
ATOM 721 C CA . GLU A 1 99 ? 25.356 -2.713 33.642 1.00 38.66 99 GLU A CA 1
ATOM 722 C C . GLU A 1 99 ? 24.648 -3.976 34.124 1.00 38.66 99 GLU A C 1
ATOM 724 O O . GLU A 1 99 ? 24.132 -4.020 35.241 1.00 38.66 99 GLU A O 1
ATOM 729 N N . SER A 1 100 ? 24.455 -4.925 33.215 1.00 41.84 100 SER A N 1
ATOM 730 C CA . SER A 1 100 ? 23.728 -6.146 33.522 1.00 41.84 100 SER A CA 1
ATOM 731 C C . SER A 1 100 ? 24.488 -6.874 34.626 1.00 41.84 100 SER A C 1
ATOM 733 O O . SER A 1 100 ? 25.506 -7.498 34.345 1.00 41.84 100 SER A O 1
ATOM 735 N N . GLU A 1 101 ? 24.025 -6.772 35.872 1.00 35.16 101 GLU A N 1
ATOM 736 C CA . GLU A 1 101 ? 24.472 -7.678 36.924 1.00 35.16 101 GLU A CA 1
ATOM 737 C C . GLU A 1 101 ? 24.079 -9.096 36.485 1.00 35.16 101 GLU A C 1
ATOM 739 O O . GLU A 1 101 ? 22.905 -9.335 36.165 1.00 35.16 101 GLU A O 1
ATOM 744 N N . PRO A 1 102 ? 25.031 -10.040 36.385 1.00 38.56 102 PRO A N 1
ATOM 745 C CA . PRO A 1 102 ? 24.685 -11.422 36.128 1.00 38.56 102 PRO A CA 1
ATOM 746 C C . PRO A 1 102 ? 23.942 -11.948 37.355 1.00 38.56 102 PRO A C 1
ATOM 748 O O . PRO A 1 102 ? 24.420 -11.840 38.481 1.00 38.56 102 PRO A O 1
ATOM 751 N N . ALA A 1 103 ? 22.760 -12.513 37.121 1.00 41.75 103 ALA A N 1
ATOM 752 C CA . ALA A 1 103 ? 22.023 -13.229 38.146 1.00 41.75 103 ALA A CA 1
ATOM 753 C C . ALA A 1 103 ? 22.898 -14.359 38.711 1.00 41.75 103 ALA A C 1
ATOM 755 O O . ALA A 1 103 ? 23.382 -15.209 37.959 1.00 41.75 103 ALA A O 1
ATOM 756 N N . THR A 1 104 ? 23.098 -14.373 40.024 1.00 46.69 104 THR A N 1
ATOM 757 C CA . THR A 1 104 ? 23.495 -15.558 40.791 1.00 46.69 104 THR A CA 1
ATOM 758 C C . THR A 1 104 ? 22.778 -15.517 42.127 1.00 46.69 104 THR A C 1
ATOM 760 O O . THR A 1 104 ? 22.781 -14.437 42.756 1.00 46.69 104 THR A O 1
#

Foldseek 3Di:
DDDDDPDDVVLVVLLVVQLVVCPVVDDPVRDDPVVSVVSSVVSCVVVVHDDDDDDPCPVPDQDQADPQPRHGFDADPVRDTDDDDDPPGDHPRPDDDPPDDDDD

Sequence (104 aa):
MTGPRPFPPAAVAALAAGLDDYRLTTPAHQQTPAEAARRAAEYLVSAGWAVHIPPRAVPSGPRRPCPVCTTRQLVRPNGQLRKHGAPGHPCPGSGSLPESEPAT